Protein AF-A0A969I6F8-F1 (afdb_monomer_lite)

Radius of gyration: 17.1 Å; chains: 1; bounding box: 47×28×46 Å

pLDDT: mean 72.87, std 14.49, range [33.91, 86.75]

Secondary structure (DSSP, 8-state):
-------S-HHHHHHHHHHHHHHHHHHHT--EEEE--B---SHHHHHHHTT--HHHHHHHHHHHHHHHHHHHHHHHTTS--TTS-EEEE--BS-HHHHHHHHHHHTT---

Sequence (110 aa):
MNPGITDGRPDALDLKIIQLATSLARMEGCHLDILNAWDFSGADLDTSRSETTEEIRNRLIDKYMSAHKAALDRLLETIDLDTLTFEMHLPNGDPRTVIPRASRSGRSTS

Structure (mmCIF, N/CA/C/O backbone):
data_AF-A0A969I6F8-F1
#
_entry.id   AF-A0A969I6F8-F1
#
loop_
_atom_site.group_PDB
_atom_site.id
_atom_site.type_symbol
_atom_site.label_atom_id
_atom_site.label_alt_id
_atom_site.label_comp_id
_atom_site.label_asym_id
_atom_site.label_entity_id
_atom_site.label_seq_id
_atom_site.pdbx_PDB_ins_code
_atom_site.Cartn_x
_atom_site.Cartn_y
_atom_site.Cartn_z
_atom_site.occupancy
_atom_site.B_iso_or_equiv
_atom_site.auth_seq_id
_atom_site.auth_comp_id
_atom_site.auth_asym_id
_atom_site.auth_atom_id
_atom_site.pdbx_PDB_model_num
ATOM 1 N N . MET A 1 1 ? -26.486 -21.322 -6.152 1.00 38.75 1 MET A N 1
ATOM 2 C CA . MET A 1 1 ? -26.040 -19.954 -6.495 1.00 38.75 1 MET A CA 1
ATOM 3 C C . MET A 1 1 ? -24.543 -19.920 -6.244 1.00 38.75 1 MET A C 1
ATOM 5 O O . MET A 1 1 ? -24.140 -20.241 -5.138 1.00 38.75 1 MET A O 1
ATOM 9 N N . ASN A 1 2 ? -23.734 -19.711 -7.280 1.00 33.91 2 ASN A N 1
ATOM 10 C CA . ASN A 1 2 ? -22.276 -19.826 -7.220 1.00 33.91 2 ASN A CA 1
ATOM 11 C C . ASN A 1 2 ? -21.700 -18.405 -7.039 1.00 33.91 2 ASN A C 1
ATOM 13 O O . ASN A 1 2 ? -21.856 -17.602 -7.961 1.00 33.91 2 ASN A O 1
ATOM 17 N N . PRO A 1 3 ? -21.127 -18.028 -5.882 1.00 43.75 3 PRO A N 1
ATOM 18 C CA . PRO A 1 3 ? -20.594 -16.685 -5.663 1.00 43.75 3 PRO A CA 1
ATOM 19 C C . PRO A 1 3 ? -19.179 -16.592 -6.253 1.00 43.75 3 PRO A C 1
ATOM 21 O O . PRO A 1 3 ? -18.197 -16.514 -5.527 1.00 43.75 3 PRO A O 1
ATOM 24 N N . GLY A 1 4 ? -19.068 -16.690 -7.579 1.00 44.75 4 GLY A N 1
ATOM 25 C CA . GLY A 1 4 ? -17.778 -16.763 -8.279 1.00 44.75 4 GLY A CA 1
ATOM 26 C C . GLY A 1 4 ? -17.578 -15.728 -9.382 1.00 44.75 4 GLY A C 1
ATOM 27 O O . GLY A 1 4 ? -16.537 -15.736 -10.027 1.00 44.75 4 GLY A O 1
ATOM 28 N N . ILE A 1 5 ? -18.548 -14.844 -9.622 1.00 47.00 5 ILE A N 1
ATOM 29 C CA . ILE A 1 5 ? -18.411 -13.772 -10.613 1.00 47.00 5 ILE A CA 1
ATOM 30 C C . ILE A 1 5 ? -18.565 -12.446 -9.881 1.00 47.00 5 ILE A C 1
ATOM 32 O O . ILE A 1 5 ? -19.656 -11.895 -9.756 1.00 47.00 5 ILE A O 1
ATOM 36 N N . THR A 1 6 ? -17.456 -11.966 -9.323 1.00 48.00 6 THR A N 1
ATOM 37 C CA . THR A 1 6 ? -17.315 -10.550 -8.999 1.00 48.00 6 THR A CA 1
ATOM 38 C C . THR A 1 6 ? -17.262 -9.789 -10.313 1.00 48.00 6 THR A C 1
ATOM 40 O O . THR A 1 6 ? -16.376 -10.017 -11.135 1.00 48.00 6 THR A O 1
ATOM 43 N N . ASP A 1 7 ? -18.270 -8.942 -10.493 1.00 44.34 7 ASP A N 1
ATOM 44 C CA . ASP A 1 7 ? -18.418 -7.951 -11.552 1.00 44.34 7 ASP A CA 1
ATOM 45 C C . ASP A 1 7 ? -17.063 -7.344 -11.949 1.00 44.34 7 ASP A C 1
ATOM 47 O O . ASP A 1 7 ? -16.266 -6.983 -11.081 1.00 44.34 7 ASP A O 1
ATOM 51 N N . GLY A 1 8 ? -16.791 -7.295 -13.253 1.00 43.06 8 GLY A N 1
ATOM 52 C CA . GLY A 1 8 ? -15.466 -7.125 -13.862 1.00 43.06 8 GLY A CA 1
ATOM 53 C C . GLY A 1 8 ? -14.812 -5.752 -13.681 1.00 43.06 8 GLY A C 1
ATOM 54 O O . GLY A 1 8 ? -14.498 -5.084 -14.664 1.00 43.06 8 GLY A O 1
ATOM 55 N N . ARG A 1 9 ? -14.566 -5.340 -12.436 1.00 50.72 9 ARG A N 1
ATOM 56 C CA . ARG A 1 9 ? -13.656 -4.251 -12.077 1.00 50.72 9 ARG A CA 1
ATOM 57 C C . ARG A 1 9 ? -12.669 -4.780 -11.035 1.00 50.72 9 ARG A C 1
ATOM 59 O O . ARG A 1 9 ? -13.132 -5.180 -9.967 1.00 50.72 9 ARG A O 1
ATOM 66 N N . PRO A 1 10 ? -11.354 -4.801 -11.314 1.00 54.78 10 PRO A N 1
ATOM 67 C CA . PRO A 1 10 ? -10.358 -5.285 -10.352 1.00 54.78 10 PRO A CA 1
ATOM 68 C C . PRO A 1 10 ? -10.499 -4.576 -8.991 1.00 54.78 10 PRO A C 1
ATOM 70 O O . PRO A 1 10 ? -10.566 -5.234 -7.957 1.00 54.78 10 PRO A O 1
ATOM 73 N N . ASP A 1 11 ? -10.765 -3.269 -9.019 1.00 64.38 11 ASP A N 1
ATOM 74 C CA . ASP A 1 11 ? -10.944 -2.423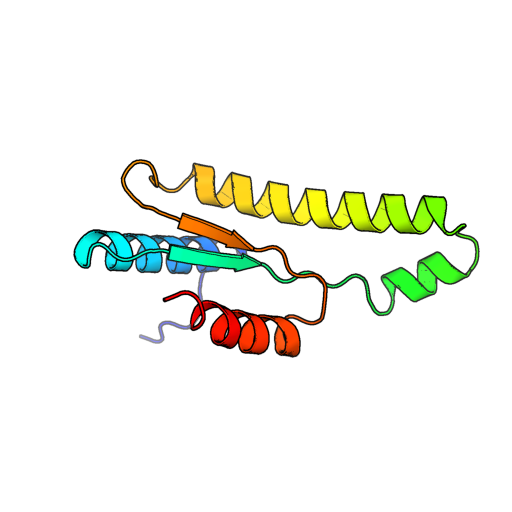 -7.834 1.00 64.38 11 ASP A CA 1
ATOM 75 C C . ASP A 1 11 ? -12.131 -2.831 -6.937 1.00 64.38 11 ASP A C 1
ATOM 77 O O . ASP A 1 11 ? -12.157 -2.523 -5.747 1.00 64.38 11 ASP A O 1
ATOM 81 N N . ALA A 1 12 ? -13.145 -3.519 -7.482 1.00 70.69 12 ALA A N 1
ATOM 82 C CA . ALA A 1 12 ? -14.345 -3.881 -6.726 1.00 70.69 12 ALA A CA 1
ATOM 83 C C . ALA A 1 12 ? -14.101 -5.032 -5.740 1.00 70.69 12 ALA A C 1
ATOM 85 O O . ALA A 1 12 ? -14.820 -5.146 -4.743 1.00 70.69 12 ALA A O 1
ATOM 86 N N . LEU A 1 13 ? -13.123 -5.898 -6.018 1.00 80.62 13 LEU A N 1
ATOM 87 C CA . LEU A 1 13 ? -12.713 -6.945 -5.087 1.00 80.62 13 LEU A CA 1
ATOM 88 C C . LEU A 1 13 ? -11.827 -6.357 -3.987 1.00 80.62 13 LEU A C 1
ATOM 90 O O . LEU A 1 13 ? -12.101 -6.584 -2.810 1.00 80.62 13 LEU A O 1
ATOM 94 N N . ASP A 1 14 ? -10.838 -5.552 -4.368 1.00 80.25 14 ASP A N 1
ATOM 95 C CA . ASP A 1 14 ? -9.900 -4.918 -3.438 1.00 80.25 14 ASP A CA 1
ATOM 96 C C . ASP A 1 14 ? -10.632 -4.028 -2.428 1.00 80.25 14 ASP A C 1
ATOM 98 O O . ASP A 1 14 ? -10.405 -4.124 -1.220 1.00 80.25 14 ASP A O 1
ATOM 102 N N . LEU A 1 15 ? -11.615 -3.254 -2.901 1.00 81.94 15 LEU A N 1
ATOM 103 C CA . LEU A 1 15 ? -12.474 -2.443 -2.044 1.00 81.94 15 LEU A CA 1
ATOM 104 C C . LEU A 1 15 ? -13.237 -3.293 -1.020 1.00 81.94 15 LEU A C 1
ATOM 106 O O . LEU A 1 15 ? -13.279 -2.946 0.156 1.00 81.94 15 LEU A O 1
ATOM 110 N N . LYS A 1 16 ? -13.817 -4.426 -1.436 1.00 84.06 16 LYS A N 1
ATOM 111 C CA . LYS A 1 16 ? -14.557 -5.317 -0.526 1.00 84.06 16 LYS A CA 1
ATOM 112 C C . LYS A 1 16 ? -13.646 -5.971 0.507 1.00 84.06 16 LYS A C 1
ATOM 114 O O . LYS A 1 16 ? -14.054 -6.123 1.657 1.00 84.06 16 LYS A O 1
ATOM 119 N N . ILE A 1 17 ? -12.436 -6.358 0.106 1.00 86.75 17 ILE A N 1
ATOM 120 C CA . ILE A 1 17 ? -11.437 -6.932 1.013 1.00 86.75 17 ILE A CA 1
ATOM 121 C C . ILE A 1 17 ? -11.067 -5.905 2.082 1.00 86.75 17 ILE A C 1
ATOM 123 O O . ILE A 1 17 ? -11.109 -6.225 3.269 1.00 86.75 17 ILE A O 1
ATOM 127 N N . ILE A 1 18 ? -10.772 -4.666 1.679 1.00 85.25 18 ILE A N 1
ATOM 128 C CA . ILE A 1 18 ? -10.367 -3.624 2.624 1.00 85.25 18 ILE A CA 1
ATOM 129 C C . ILE A 1 18 ? -11.548 -3.210 3.507 1.00 85.25 18 ILE A C 1
ATOM 131 O O . ILE A 1 18 ? -11.387 -3.146 4.717 1.00 85.25 18 ILE A O 1
ATOM 135 N N . GLN A 1 19 ? -12.762 -3.061 2.968 1.00 86.00 19 GLN A N 1
ATOM 136 C CA . GLN A 1 19 ? -13.964 -2.784 3.770 1.00 86.00 19 GLN A CA 1
ATOM 137 C C . GLN A 1 19 ? -14.225 -3.848 4.844 1.00 86.00 19 GLN A C 1
ATOM 139 O O . GLN A 1 19 ? -14.584 -3.518 5.980 1.00 86.00 19 GLN A O 1
ATOM 144 N N . LEU A 1 20 ? -14.043 -5.126 4.502 1.00 86.50 20 LEU A N 1
ATOM 145 C CA . LEU A 1 20 ? -14.176 -6.221 5.456 1.00 86.50 20 LEU A CA 1
ATOM 146 C C . LEU A 1 20 ? -13.075 -6.159 6.521 1.00 86.50 20 LEU A C 1
ATOM 148 O O . LEU A 1 20 ? -13.376 -6.249 7.709 1.00 86.50 20 LEU A O 1
ATOM 152 N N . ALA A 1 21 ? -11.820 -5.966 6.110 1.00 86.75 21 ALA A N 1
ATOM 153 C CA . ALA A 1 21 ? -10.685 -5.869 7.023 1.00 86.75 21 ALA A CA 1
ATOM 154 C C . ALA A 1 21 ? -10.814 -4.673 7.981 1.00 86.75 21 ALA A C 1
ATOM 156 O O . ALA A 1 21 ? -10.630 -4.836 9.183 1.00 86.75 21 ALA A O 1
ATOM 157 N N . THR A 1 22 ? -11.224 -3.503 7.483 1.00 86.56 22 THR A N 1
ATOM 158 C CA . THR A 1 22 ? -11.516 -2.311 8.290 1.00 86.56 22 THR A CA 1
ATOM 159 C C . THR A 1 22 ? -12.642 -2.578 9.282 1.00 86.56 22 THR A C 1
ATOM 161 O O . THR A 1 22 ? -12.538 -2.193 10.442 1.00 86.56 22 THR A O 1
ATOM 164 N N . SER A 1 23 ? -13.705 -3.268 8.862 1.00 85.62 23 SER A N 1
ATOM 165 C CA . SER A 1 23 ? -14.828 -3.600 9.748 1.00 85.62 23 SER A CA 1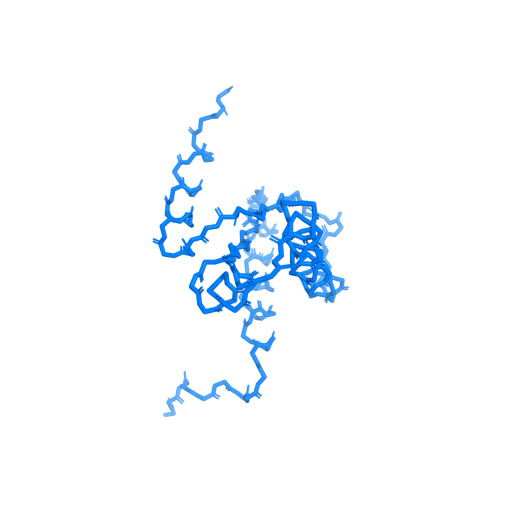
ATOM 166 C C . SER A 1 23 ? -14.401 -4.540 10.881 1.00 85.62 23 SER A C 1
ATOM 168 O O . SER A 1 23 ? -14.774 -4.317 12.030 1.00 85.62 23 SER A O 1
ATOM 170 N N . LEU A 1 24 ? -13.574 -5.547 10.579 1.00 86.31 24 LEU A N 1
ATOM 171 C CA . LEU A 1 24 ? -13.000 -6.452 11.581 1.00 86.31 24 LEU A CA 1
ATOM 172 C C . LEU A 1 24 ? -12.045 -5.718 12.529 1.00 86.31 24 LEU A C 1
ATOM 174 O O . LEU A 1 24 ? -12.152 -5.865 13.744 1.00 86.31 24 LEU A O 1
ATOM 178 N N . ALA A 1 25 ? -11.157 -4.886 11.988 1.00 86.69 25 ALA A N 1
ATOM 179 C CA . ALA A 1 25 ? -10.202 -4.122 12.780 1.00 86.69 25 ALA A CA 1
ATOM 180 C C . ALA A 1 25 ? -10.903 -3.119 13.712 1.00 86.69 25 ALA A C 1
ATOM 182 O O . ALA A 1 25 ? -10.515 -2.992 14.869 1.00 86.69 25 ALA A O 1
ATOM 183 N N . ARG A 1 26 ? -11.987 -2.474 13.257 1.00 85.38 26 ARG A N 1
ATOM 184 C CA . ARG A 1 26 ? -12.826 -1.595 14.092 1.00 85.38 26 ARG A CA 1
ATOM 185 C C . ARG A 1 26 ? -13.521 -2.353 15.213 1.00 85.38 26 ARG A C 1
ATOM 187 O O . ARG A 1 26 ? -13.550 -1.870 16.340 1.00 85.38 26 ARG A O 1
ATOM 194 N N . MET A 1 27 ? -14.095 -3.512 14.899 1.00 84.81 27 MET A N 1
ATOM 195 C CA . MET A 1 27 ? -14.848 -4.312 15.866 1.00 84.81 27 MET A CA 1
ATOM 196 C C . MET A 1 27 ? -13.953 -4.834 16.996 1.00 84.81 27 MET A C 1
ATOM 198 O O . MET A 1 27 ? -14.361 -4.814 18.152 1.00 84.81 27 MET A O 1
ATOM 202 N N . GLU A 1 28 ? -12.728 -5.239 16.665 1.00 86.31 28 GLU A N 1
ATOM 203 C CA . GLU A 1 28 ? -11.774 -5.830 17.611 1.00 86.31 28 GLU A CA 1
ATOM 204 C C . GLU A 1 28 ? -10.736 -4.823 18.146 1.00 86.31 28 GLU A C 1
ATOM 206 O O . GLU A 1 28 ? -9.852 -5.194 18.916 1.00 86.31 28 GLU A O 1
ATOM 211 N N . GLY A 1 29 ? -10.793 -3.552 17.727 1.00 82.25 29 GLY A N 1
ATOM 212 C CA . GLY A 1 29 ? -9.812 -2.526 18.104 1.00 82.25 29 GLY A CA 1
ATOM 213 C C . GLY A 1 29 ? -8.378 -2.844 17.655 1.00 82.25 29 GLY A C 1
ATOM 214 O O . GLY A 1 29 ? -7.421 -2.506 18.349 1.00 82.25 29 GLY A O 1
ATOM 215 N N . CYS A 1 30 ? -8.225 -3.535 16.526 1.00 83.81 30 CYS A N 1
ATOM 216 C CA . CYS A 1 30 ? -6.938 -3.998 16.013 1.00 83.81 30 CYS A CA 1
ATOM 217 C C . CYS A 1 30 ? -6.278 -2.979 15.074 1.00 83.81 30 CYS A C 1
ATOM 219 O O . CYS A 1 30 ? -6.946 -2.171 14.427 1.00 83.81 30 CYS A O 1
ATOM 221 N N . HIS A 1 31 ? -4.952 -3.067 14.964 1.00 85.88 31 HIS A N 1
ATOM 222 C CA . HIS A 1 31 ? -4.183 -2.362 13.942 1.00 85.88 31 HIS A CA 1
ATOM 223 C C . HIS A 1 31 ? -4.389 -3.017 12.568 1.00 85.88 31 HIS A C 1
ATOM 225 O O . HIS A 1 31 ? -4.421 -4.247 12.474 1.00 85.88 31 HIS A O 1
ATOM 231 N N . LEU A 1 32 ? -4.531 -2.211 11.513 1.00 86.06 32 LEU A N 1
ATOM 232 C CA . LEU A 1 32 ? -4.700 -2.693 10.141 1.00 86.06 32 LEU A CA 1
ATOM 233 C C . LEU A 1 32 ? -3.450 -2.422 9.299 1.00 86.06 32 LEU A C 1
ATOM 235 O O . LEU A 1 32 ? -3.198 -1.286 8.907 1.00 86.06 32 LEU A O 1
ATOM 239 N N . ASP A 1 33 ? -2.730 -3.483 8.945 1.00 84.56 33 ASP A N 1
ATOM 240 C CA . ASP A 1 33 ? -1.614 -3.418 8.000 1.00 84.56 33 ASP A CA 1
ATOM 241 C C . ASP A 1 33 ? -2.104 -3.630 6.562 1.00 84.56 33 ASP A C 1
ATOM 243 O O . ASP A 1 33 ? -2.657 -4.682 6.222 1.00 84.56 33 ASP A O 1
ATOM 247 N N . ILE A 1 34 ? -1.866 -2.653 5.687 1.00 85.12 34 ILE A N 1
ATOM 248 C CA . ILE A 1 34 ? -2.214 -2.720 4.264 1.00 85.12 34 ILE A CA 1
ATOM 249 C C . ILE A 1 34 ? -0.932 -2.864 3.448 1.00 85.12 34 ILE A C 1
ATOM 251 O O . ILE A 1 34 ? -0.106 -1.953 3.391 1.00 85.12 34 ILE A O 1
ATOM 255 N N . LEU A 1 35 ? -0.767 -4.010 2.785 1.00 84.06 35 LEU A N 1
ATOM 256 C CA . LEU A 1 35 ? 0.419 -4.311 1.985 1.00 84.06 35 LEU A CA 1
ATOM 257 C C . LEU A 1 35 ? 0.089 -4.349 0.495 1.00 84.06 35 LEU A C 1
ATOM 259 O O . LEU A 1 35 ? -0.697 -5.185 0.055 1.00 84.06 35 LEU A O 1
ATOM 263 N N . ASN A 1 36 ? 0.753 -3.495 -0.283 1.00 82.56 36 ASN A N 1
ATOM 264 C CA . ASN A 1 36 ? 0.665 -3.486 -1.739 1.00 82.56 36 ASN A CA 1
ATOM 265 C C . ASN A 1 36 ? 2.050 -3.703 -2.352 1.00 82.56 36 ASN A C 1
ATOM 267 O O . ASN A 1 36 ? 2.869 -2.787 -2.441 1.00 82.56 36 ASN A O 1
ATOM 271 N N . ALA A 1 37 ? 2.319 -4.947 -2.734 1.00 82.31 37 ALA A N 1
ATOM 272 C CA . ALA A 1 37 ? 3.561 -5.317 -3.387 1.00 82.31 37 ALA A CA 1
ATOM 273 C C . ALA A 1 37 ? 3.536 -4.916 -4.863 1.00 82.31 37 ALA A C 1
ATOM 275 O O . ALA A 1 37 ? 2.560 -5.172 -5.567 1.00 82.31 37 ALA A O 1
ATOM 276 N N . TRP A 1 38 ? 4.631 -4.335 -5.332 1.00 80.19 38 TRP A N 1
ATOM 277 C CA . TRP A 1 38 ? 4.807 -3.962 -6.729 1.00 80.19 38 TRP A CA 1
ATOM 278 C C . TRP A 1 38 ? 6.146 -4.483 -7.221 1.00 80.19 38 TRP A C 1
ATOM 280 O O . TRP A 1 38 ? 7.127 -4.514 -6.479 1.00 80.19 38 TRP A O 1
ATOM 290 N N . ASP A 1 39 ? 6.182 -4.887 -8.482 1.00 75.81 39 ASP A N 1
ATOM 291 C CA . ASP A 1 39 ? 7.383 -5.415 -9.102 1.00 75.81 39 ASP A CA 1
ATOM 292 C C . ASP A 1 39 ? 7.709 -4.620 -10.365 1.00 75.81 39 ASP A C 1
ATOM 294 O O . ASP A 1 39 ? 6.831 -4.303 -11.164 1.00 75.81 39 ASP A O 1
ATOM 298 N N . PHE A 1 40 ? 8.989 -4.294 -10.520 1.00 67.69 40 PHE A N 1
ATOM 299 C CA . PHE A 1 40 ? 9.561 -3.666 -11.712 1.00 67.69 40 PHE A CA 1
ATOM 300 C C . PHE A 1 40 ? 10.569 -4.630 -12.365 1.00 67.69 40 PHE A C 1
ATOM 302 O O . PHE A 1 40 ? 11.636 -4.234 -12.836 1.00 67.69 40 PHE A O 1
ATOM 309 N N . SER A 1 41 ? 10.278 -5.933 -12.325 1.00 62.47 41 SER A N 1
ATOM 310 C CA . SER A 1 41 ? 11.122 -6.986 -12.888 1.00 62.47 41 SER A CA 1
ATOM 311 C C . SER A 1 41 ? 10.448 -7.673 -14.083 1.00 62.47 41 SER A C 1
ATOM 313 O O . SER A 1 41 ? 9.226 -7.782 -14.160 1.00 62.47 41 SER A O 1
ATOM 315 N N . GLY A 1 42 ? 11.249 -8.099 -15.069 1.00 62.22 42 GLY A N 1
ATOM 316 C CA . GLY A 1 42 ? 10.767 -8.757 -16.291 1.00 62.22 42 GLY A CA 1
ATOM 317 C C . GLY A 1 42 ? 10.785 -7.862 -17.535 1.00 62.22 42 GLY A C 1
ATOM 318 O O . GLY A 1 42 ? 11.754 -7.142 -17.772 1.00 62.22 42 GLY A O 1
ATOM 319 N N . ALA A 1 43 ? 9.731 -7.944 -18.354 1.00 53.47 43 ALA A N 1
ATOM 320 C CA . ALA A 1 43 ? 9.654 -7.319 -19.679 1.00 53.47 43 ALA A CA 1
ATOM 321 C C . ALA A 1 43 ? 9.809 -5.786 -19.656 1.00 53.47 43 ALA A C 1
ATOM 323 O O . ALA A 1 43 ? 10.409 -5.228 -20.571 1.00 53.47 43 ALA A O 1
ATOM 324 N N . ASP A 1 44 ? 9.348 -5.103 -18.602 1.00 59.50 44 ASP A N 1
ATOM 325 C CA . ASP A 1 44 ? 9.529 -3.652 -18.432 1.00 59.50 44 ASP A CA 1
ATOM 326 C C . ASP A 1 44 ? 11.005 -3.267 -18.235 1.00 59.50 44 ASP A C 1
ATOM 328 O O . ASP A 1 44 ? 11.483 -2.262 -18.773 1.00 59.50 44 ASP A O 1
ATOM 332 N N . LEU A 1 45 ? 11.763 -4.105 -17.520 1.00 59.78 45 LEU A N 1
ATOM 333 C CA . LEU A 1 45 ? 13.199 -3.925 -17.325 1.00 59.78 45 LEU A CA 1
ATOM 334 C C . LEU A 1 45 ? 13.982 -4.275 -18.599 1.00 59.78 45 LEU A C 1
ATO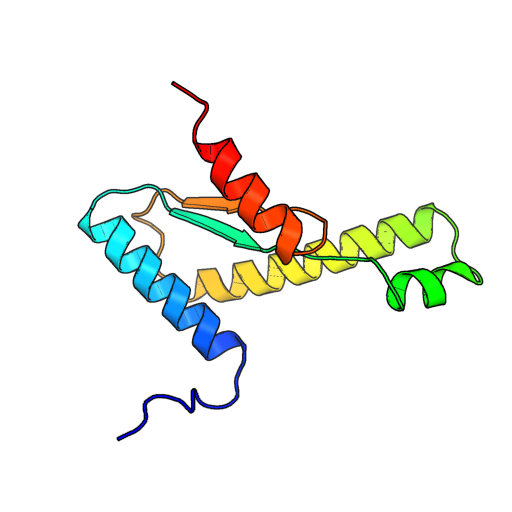M 336 O O . LEU A 1 45 ? 14.952 -3.592 -18.921 1.00 59.78 45 LEU A O 1
ATOM 340 N N . ASP A 1 46 ? 13.559 -5.311 -19.326 1.00 57.94 46 ASP A N 1
ATOM 341 C CA . ASP A 1 46 ? 14.206 -5.761 -20.566 1.00 57.94 46 ASP A CA 1
ATOM 342 C C . ASP A 1 46 ? 14.006 -4.748 -21.708 1.00 57.94 46 ASP A C 1
ATOM 344 O O . ASP A 1 46 ? 14.946 -4.402 -22.423 1.00 57.94 46 ASP A O 1
ATOM 348 N N . THR A 1 47 ? 12.813 -4.151 -21.785 1.00 57.84 47 THR A N 1
ATOM 349 C CA . THR A 1 47 ? 12.508 -3.044 -22.708 1.00 57.84 47 THR A CA 1
ATOM 350 C C . THR A 1 47 ? 13.296 -1.781 -22.340 1.00 57.84 47 THR A C 1
ATOM 352 O O . THR A 1 47 ? 13.796 -1.078 -23.216 1.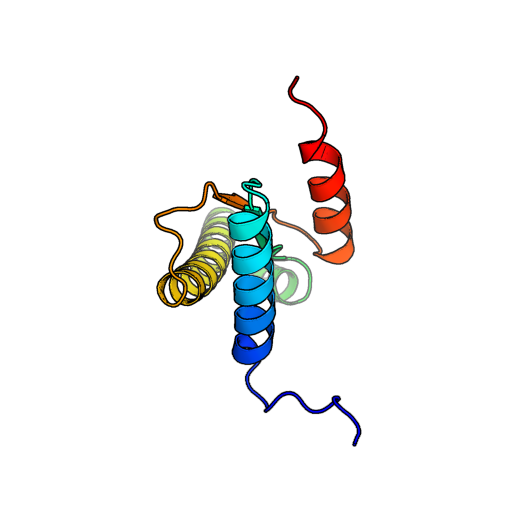00 57.84 47 THR A O 1
ATOM 355 N N . SER A 1 48 ? 13.490 -1.517 -21.043 1.00 55.56 48 SER A N 1
ATOM 356 C CA . SER A 1 48 ? 14.290 -0.379 -20.568 1.00 55.56 48 SER A CA 1
ATOM 357 C C . SER A 1 48 ? 15.800 -0.597 -20.753 1.00 55.56 48 SER A C 1
ATOM 359 O O . SER A 1 48 ? 16.555 0.361 -20.900 1.00 55.56 48 SER A O 1
ATOM 361 N N . ARG A 1 49 ? 16.283 -1.842 -20.774 1.00 57.53 49 ARG A N 1
ATOM 362 C CA . ARG A 1 49 ? 17.720 -2.156 -20.824 1.00 57.53 49 ARG A CA 1
ATOM 363 C C . ARG A 1 49 ? 18.414 -1.793 -22.130 1.00 57.53 49 ARG A C 1
ATOM 365 O O . ARG A 1 49 ? 19.634 -1.654 -22.111 1.00 57.53 49 ARG A O 1
ATOM 372 N N . SER A 1 50 ? 17.677 -1.631 -23.227 1.00 59.84 50 SER A N 1
ATOM 373 C CA . SER A 1 50 ? 18.313 -1.361 -24.519 1.00 59.84 50 SER A CA 1
ATOM 374 C C . SER A 1 50 ? 18.905 0.052 -24.618 1.00 59.84 50 SER A C 1
ATOM 376 O O . SER A 1 50 ? 19.900 0.207 -25.315 1.00 59.84 50 SER A O 1
ATOM 378 N N . GLU A 1 51 ? 18.386 1.062 -23.898 1.00 56.09 51 GLU A N 1
ATOM 379 C CA . GLU A 1 51 ? 18.843 2.465 -24.061 1.00 56.09 51 GLU A CA 1
ATOM 380 C C . GLU A 1 51 ? 18.732 3.361 -22.800 1.00 56.09 51 GLU A C 1
ATOM 382 O O . GLU A 1 51 ? 18.838 4.584 -22.892 1.00 56.09 51 GLU A O 1
ATOM 387 N N . THR A 1 52 ? 18.525 2.804 -21.599 1.00 64.75 52 THR A N 1
ATOM 388 C CA . THR A 1 52 ? 18.158 3.614 -20.415 1.00 64.75 52 THR A CA 1
ATOM 389 C C . THR A 1 52 ? 19.292 3.738 -19.391 1.00 64.75 52 THR A C 1
ATOM 391 O O . THR A 1 52 ? 19.745 2.741 -18.829 1.00 64.75 52 THR A O 1
ATOM 394 N N . THR A 1 53 ? 19.729 4.969 -19.094 1.00 74.88 53 THR A N 1
ATOM 395 C CA . THR A 1 53 ? 20.688 5.254 -18.009 1.00 74.88 53 THR A CA 1
ATOM 396 C C . THR A 1 53 ? 20.105 4.918 -16.633 1.00 74.88 53 THR A C 1
ATOM 398 O O . THR A 1 53 ? 18.885 4.892 -16.446 1.00 74.88 53 THR A O 1
ATOM 401 N N . GLU A 1 54 ? 20.969 4.693 -15.635 1.00 75.38 54 GLU A N 1
ATOM 402 C CA . GLU A 1 54 ? 20.528 4.390 -14.263 1.00 75.38 54 GLU A CA 1
ATOM 403 C C . GLU A 1 54 ? 19.555 5.443 -13.710 1.00 75.38 54 GLU A C 1
ATOM 405 O O . GLU A 1 54 ? 18.596 5.104 -13.023 1.00 75.38 54 GLU A O 1
ATOM 410 N N . GLU A 1 55 ? 19.764 6.712 -14.062 1.00 76.50 55 GLU A N 1
ATOM 411 C CA . GLU A 1 55 ? 18.926 7.838 -13.646 1.00 76.50 55 GLU A CA 1
ATOM 412 C C . GLU A 1 55 ? 17.507 7.748 -14.212 1.00 76.50 55 GLU A C 1
ATOM 414 O O . GLU A 1 55 ? 16.533 7.995 -13.500 1.00 76.50 55 GLU A O 1
ATOM 419 N N . ILE A 1 56 ? 17.366 7.377 -15.487 1.00 76.56 56 ILE A N 1
ATOM 420 C CA . ILE A 1 56 ? 16.052 7.220 -16.112 1.00 76.56 56 ILE A CA 1
ATOM 421 C C . ILE A 1 56 ? 15.359 5.986 -15.527 1.00 76.56 56 ILE A C 1
ATOM 423 O O . ILE A 1 56 ? 14.177 6.054 -15.199 1.00 76.56 56 ILE A O 1
ATOM 427 N N . ARG A 1 57 ? 16.093 4.894 -15.291 1.00 75.44 57 ARG A N 1
ATOM 428 C CA . ARG A 1 57 ? 15.554 3.704 -14.620 1.00 75.44 57 ARG A CA 1
ATOM 429 C C . ARG A 1 57 ? 15.027 4.031 -13.220 1.00 75.44 57 ARG A C 1
ATOM 431 O O . ARG A 1 57 ? 13.911 3.636 -12.905 1.00 75.44 57 ARG A O 1
ATOM 438 N N . ASN A 1 58 ? 15.768 4.793 -12.416 1.00 78.81 58 ASN A N 1
ATOM 439 C CA . ASN A 1 58 ? 15.307 5.211 -11.088 1.00 78.81 58 ASN A CA 1
ATOM 440 C C . ASN A 1 58 ? 14.044 6.079 -11.178 1.00 78.81 58 ASN A C 1
ATOM 442 O O . ASN A 1 58 ? 13.092 5.848 -10.443 1.00 78.81 58 ASN A O 1
ATOM 446 N N . ARG A 1 59 ? 13.968 6.994 -12.153 1.00 81.00 59 ARG A N 1
ATOM 447 C CA . ARG A 1 59 ? 12.743 7.775 -12.397 1.00 81.00 59 ARG A CA 1
ATOM 448 C C . ARG A 1 59 ? 11.550 6.909 -12.803 1.00 81.00 59 ARG A C 1
ATOM 450 O O . ARG A 1 59 ? 10.426 7.224 -12.416 1.00 81.00 59 ARG A O 1
ATOM 457 N N . LEU A 1 60 ? 11.758 5.850 -13.589 1.00 78.44 60 LEU A N 1
ATOM 458 C CA . LEU A 1 60 ? 10.689 4.900 -13.908 1.00 78.44 60 LEU A CA 1
ATOM 459 C C . LEU A 1 60 ? 10.230 4.153 -12.655 1.00 78.44 60 LEU A C 1
ATOM 461 O O . LEU A 1 60 ? 9.030 4.085 -12.413 1.00 78.44 60 LEU A O 1
ATOM 465 N N . ILE A 1 61 ? 11.165 3.659 -11.845 1.00 80.69 61 ILE A N 1
ATOM 466 C CA . ILE A 1 61 ? 10.877 2.983 -10.574 1.00 80.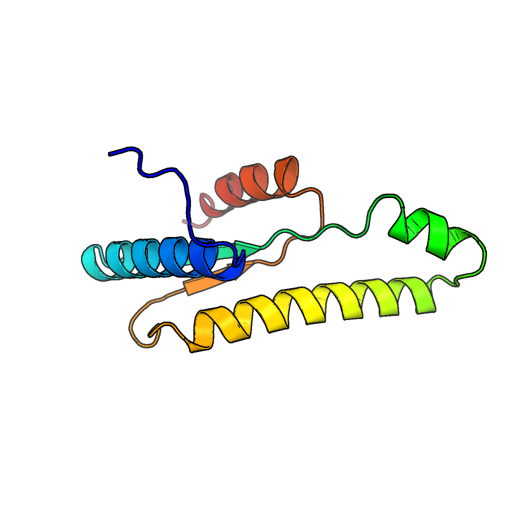69 61 ILE A CA 1
ATOM 467 C C . ILE A 1 61 ? 10.046 3.897 -9.659 1.00 80.69 61 ILE A C 1
ATOM 469 O O . ILE A 1 61 ? 8.982 3.489 -9.194 1.00 80.69 61 ILE A O 1
ATOM 473 N N . ASP A 1 62 ? 10.458 5.154 -9.485 1.00 81.75 62 ASP A N 1
ATOM 474 C CA . ASP A 1 62 ? 9.737 6.139 -8.669 1.00 81.75 62 ASP A CA 1
ATOM 475 C C . ASP A 1 62 ? 8.338 6.432 -9.223 1.00 81.75 62 ASP A C 1
ATOM 477 O O . ASP A 1 62 ? 7.365 6.559 -8.474 1.00 81.75 62 ASP A O 1
ATOM 481 N N . LYS A 1 63 ? 8.209 6.514 -10.552 1.00 82.94 63 LYS A N 1
ATOM 482 C CA . LYS A 1 63 ? 6.925 6.733 -11.222 1.00 82.94 63 LYS A CA 1
ATOM 483 C C . LYS A 1 63 ? 5.980 5.546 -11.029 1.00 82.94 63 LYS A C 1
ATOM 485 O O . LYS A 1 63 ? 4.797 5.766 -10.772 1.00 82.94 63 LYS A O 1
ATOM 490 N N . TYR A 1 64 ? 6.483 4.317 -11.131 1.00 79.56 64 TYR A N 1
ATOM 491 C CA . TYR A 1 64 ? 5.702 3.102 -10.887 1.00 79.56 64 TYR A CA 1
ATOM 492 C C . TYR A 1 64 ? 5.258 3.030 -9.427 1.00 79.56 64 TYR A C 1
ATOM 494 O O . TYR A 1 64 ? 4.064 2.898 -9.164 1.00 79.56 64 TYR A O 1
ATOM 502 N N . MET A 1 65 ? 6.178 3.227 -8.478 1.00 82.88 65 MET A N 1
ATOM 503 C CA . MET A 1 65 ? 5.849 3.289 -7.052 1.00 82.88 65 MET A CA 1
ATOM 504 C C . MET A 1 65 ? 4.765 4.338 -6.772 1.00 82.88 65 MET A C 1
ATOM 506 O O . MET A 1 65 ? 3.780 4.053 -6.093 1.00 82.88 65 MET A O 1
ATOM 510 N N . SER A 1 66 ? 4.917 5.539 -7.334 1.00 84.44 66 SER A N 1
ATOM 511 C CA . SER A 1 66 ? 3.960 6.636 -7.161 1.00 84.44 66 SER A CA 1
ATOM 512 C C . SER A 1 66 ? 2.587 6.304 -7.744 1.00 84.44 66 SER A C 1
ATOM 514 O O . SER A 1 66 ? 1.574 6.650 -7.145 1.00 84.44 66 SER A O 1
ATOM 516 N N . ALA A 1 67 ? 2.531 5.609 -8.884 1.00 82.25 67 ALA A N 1
ATOM 517 C CA . ALA A 1 67 ? 1.274 5.171 -9.484 1.00 82.25 67 ALA A CA 1
ATOM 518 C C . ALA A 1 67 ? 0.561 4.126 -8.610 1.00 82.25 67 ALA A C 1
ATOM 520 O O . ALA A 1 67 ? -0.640 4.251 -8.374 1.00 82.25 67 ALA A O 1
ATOM 521 N N . HIS A 1 68 ? 1.298 3.147 -8.077 1.00 82.19 68 HIS A N 1
ATOM 522 C CA . HIS A 1 68 ? 0.749 2.147 -7.157 1.00 82.19 68 HIS A CA 1
ATOM 523 C C . HIS A 1 68 ? 0.282 2.767 -5.838 1.00 82.19 68 HIS A C 1
ATOM 525 O O . HIS A 1 68 ? -0.794 2.421 -5.351 1.00 82.19 68 HIS A O 1
ATOM 531 N N . LYS A 1 69 ? 1.045 3.720 -5.288 1.00 84.12 69 LYS A N 1
ATOM 532 C CA . LYS A 1 69 ? 0.633 4.478 -4.103 1.00 84.12 69 LYS A CA 1
ATOM 533 C C . LYS A 1 69 ? -0.635 5.283 -4.380 1.00 84.12 69 LYS A C 1
ATOM 535 O O . LYS A 1 69 ? -1.587 5.167 -3.625 1.00 84.12 69 LYS A O 1
ATOM 540 N N . ALA A 1 70 ? -0.683 6.038 -5.476 1.00 84.69 70 ALA A N 1
ATOM 541 C CA . ALA A 1 70 ? -1.844 6.857 -5.818 1.00 84.69 70 ALA A CA 1
ATOM 542 C C . ALA A 1 70 ? -3.107 6.017 -6.070 1.00 84.69 70 ALA A C 1
ATOM 544 O O . ALA A 1 70 ? -4.207 6.445 -5.729 1.00 84.69 70 ALA A O 1
ATOM 545 N N . ALA A 1 71 ? -2.968 4.828 -6.663 1.00 82.31 71 ALA A N 1
ATOM 546 C CA . ALA A 1 71 ? -4.081 3.898 -6.829 1.00 82.31 71 ALA A CA 1
ATOM 547 C C . ALA A 1 71 ? -4.610 3.406 -5.473 1.00 82.31 71 ALA A C 1
ATOM 549 O O . ALA A 1 71 ? -5.821 3.395 -5.259 1.00 82.31 71 ALA A O 1
ATOM 550 N N . LEU A 1 72 ? -3.706 3.061 -4.551 1.00 82.75 72 LEU A N 1
ATOM 551 C CA . LEU A 1 72 ? -4.079 2.639 -3.206 1.00 82.75 72 LEU A CA 1
ATOM 552 C C . LEU A 1 72 ? -4.693 3.787 -2.395 1.00 82.75 72 LEU A C 1
ATOM 554 O O . LEU A 1 72 ? -5.747 3.594 -1.803 1.00 82.75 72 LEU A O 1
ATOM 558 N N . ASP A 1 73 ? -4.097 4.982 -2.425 1.00 84.38 73 ASP A N 1
ATOM 559 C CA . ASP A 1 73 ? -4.620 6.177 -1.750 1.00 84.38 73 ASP A CA 1
ATOM 560 C C . ASP A 1 73 ? -6.066 6.457 -2.187 1.00 84.38 73 ASP A C 1
ATOM 562 O O . ASP A 1 73 ? -6.946 6.589 -1.345 1.00 84.38 73 ASP A O 1
ATOM 566 N N . ARG A 1 74 ? -6.343 6.448 -3.500 1.00 85.12 74 ARG A N 1
ATOM 567 C CA . ARG A 1 74 ? -7.704 6.642 -4.035 1.00 85.12 74 ARG A CA 1
ATOM 568 C C . ARG A 1 74 ? -8.693 5.598 -3.541 1.00 85.12 74 ARG A C 1
ATOM 570 O O . ARG A 1 74 ? -9.868 5.900 -3.369 1.00 85.12 74 ARG A O 1
ATOM 577 N N . LEU A 1 75 ? -8.242 4.361 -3.363 1.00 81.56 75 LEU A N 1
ATOM 578 C CA . LEU A 1 75 ? -9.096 3.305 -2.844 1.00 81.56 75 LEU A CA 1
ATOM 579 C C . LEU A 1 75 ? -9.385 3.543 -1.357 1.00 81.56 75 LEU A C 1
ATOM 581 O O . LEU A 1 75 ? -10.537 3.438 -0.941 1.00 81.56 75 LEU A O 1
ATOM 585 N N . LEU A 1 76 ? -8.379 3.944 -0.577 1.00 82.81 76 LEU A N 1
ATOM 586 C CA . LEU A 1 76 ? -8.550 4.268 0.839 1.00 82.81 76 LEU A CA 1
ATOM 587 C C . LEU A 1 76 ? -9.381 5.534 1.072 1.00 82.81 76 LEU A C 1
ATOM 589 O O . LEU A 1 76 ? -10.131 5.566 2.035 1.00 82.81 76 LEU A O 1
ATOM 593 N N . GLU A 1 77 ? -9.347 6.525 0.177 1.00 85.25 77 GLU A N 1
ATOM 594 C CA . GLU A 1 77 ? -10.221 7.712 0.238 1.00 85.25 77 GLU A CA 1
ATOM 595 C C . GLU A 1 77 ? -11.717 7.356 0.220 1.00 85.25 77 GLU A C 1
ATOM 597 O O . GLU A 1 77 ? -12.550 8.117 0.710 1.00 85.25 77 GLU A O 1
ATOM 602 N N . THR A 1 78 ? -12.081 6.196 -0.337 1.00 82.38 78 THR A N 1
ATOM 603 C CA . THR A 1 78 ? -13.477 5.724 -0.359 1.00 82.38 78 THR A CA 1
ATOM 604 C C . THR A 1 78 ? -13.899 5.001 0.919 1.00 82.38 78 THR A C 1
ATOM 606 O O . THR A 1 78 ? -15.069 4.638 1.067 1.00 82.38 78 THR A O 1
ATOM 609 N N . ILE A 1 79 ? -12.959 4.771 1.836 1.00 82.06 79 ILE A N 1
ATOM 610 C CA . ILE A 1 79 ? -13.157 4.015 3.064 1.00 82.06 79 ILE A CA 1
ATOM 611 C C . ILE A 1 79 ? -12.934 4.965 4.231 1.00 82.06 79 ILE A C 1
ATOM 613 O O . ILE A 1 79 ? -11.913 5.633 4.340 1.00 82.06 79 ILE A O 1
ATOM 617 N N . ASP A 1 80 ? -13.896 5.007 5.140 1.00 80.06 80 ASP A N 1
ATOM 618 C CA . ASP A 1 80 ? -13.713 5.727 6.388 1.00 80.06 80 ASP A CA 1
ATOM 619 C C . ASP A 1 80 ? -12.651 4.993 7.235 1.00 80.06 80 ASP A C 1
ATOM 621 O O . ASP A 1 80 ? -12.833 3.835 7.620 1.00 80.06 80 ASP A O 1
ATOM 625 N N . LEU A 1 81 ? -11.524 5.660 7.489 1.00 80.38 81 LEU A N 1
ATOM 626 C CA . LEU A 1 81 ? -10.396 5.164 8.286 1.00 80.38 81 LEU A CA 1
ATOM 627 C C . LEU A 1 81 ? -10.106 6.050 9.507 1.00 80.38 81 LEU A C 1
ATOM 629 O O . LEU A 1 81 ? -9.208 5.722 10.274 1.00 80.38 81 LEU A O 1
ATOM 633 N N . ASP A 1 82 ? -10.884 7.113 9.749 1.00 75.12 82 ASP A N 1
ATOM 634 C CA . ASP A 1 82 ? -10.574 8.162 10.744 1.00 75.12 82 ASP A CA 1
ATOM 635 C C . ASP A 1 82 ? -10.462 7.643 12.188 1.00 75.12 82 ASP A C 1
ATOM 637 O O . ASP A 1 82 ? -9.841 8.262 13.050 1.00 75.12 82 ASP A O 1
ATOM 641 N N . THR A 1 83 ? -11.071 6.492 12.463 1.00 75.44 83 THR A N 1
ATOM 642 C CA . THR A 1 83 ? -11.100 5.851 13.785 1.00 75.44 83 THR A CA 1
ATOM 643 C C . THR A 1 83 ? -10.188 4.630 13.893 1.00 75.44 83 THR A C 1
ATOM 645 O O . THR A 1 83 ? -10.182 3.966 14.929 1.00 75.44 83 THR A O 1
ATOM 648 N N . LEU A 1 84 ? -9.430 4.312 12.840 1.00 81.62 84 LEU A N 1
ATOM 649 C CA . LEU A 1 84 ? -8.614 3.109 12.761 1.00 81.62 84 LEU A CA 1
ATOM 650 C C . LEU A 1 84 ? -7.127 3.462 12.692 1.0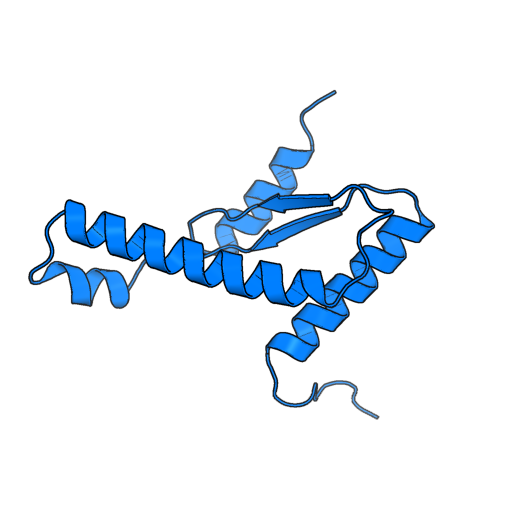0 81.62 84 LEU A C 1
ATOM 652 O O . LEU A 1 84 ? -6.697 4.245 11.849 1.00 81.62 84 LEU A O 1
ATOM 656 N N . THR A 1 85 ? -6.316 2.821 13.528 1.00 82.75 85 THR A N 1
ATOM 657 C CA . THR A 1 85 ? -4.863 2.852 13.352 1.00 82.75 85 THR A CA 1
ATOM 658 C C . THR A 1 85 ? -4.501 1.908 12.210 1.00 82.75 85 THR A C 1
ATOM 660 O O . THR A 1 85 ? -4.713 0.700 12.326 1.00 82.75 85 THR A O 1
ATOM 663 N N . PHE A 1 86 ? -3.951 2.442 11.122 1.00 84.75 86 PHE A N 1
ATOM 664 C CA . PHE A 1 86 ? -3.498 1.644 9.986 1.00 84.75 86 PHE A CA 1
ATOM 665 C C . PHE A 1 86 ? -2.093 2.049 9.542 1.00 84.75 86 PHE A C 1
ATOM 667 O O . PHE A 1 86 ? -1.709 3.213 9.667 1.00 84.75 86 PHE A O 1
ATOM 674 N N . GLU A 1 87 ? -1.344 1.089 9.006 1.00 85.06 87 GLU A N 1
ATOM 675 C CA . GLU A 1 87 ? -0.050 1.314 8.368 1.00 85.06 87 GLU A CA 1
ATOM 676 C C . GLU A 1 87 ? -0.079 0.787 6.930 1.00 85.06 87 GLU A C 1
ATOM 678 O O . GLU A 1 87 ? -0.713 -0.221 6.611 1.00 85.06 87 GLU A O 1
ATOM 683 N N . MET A 1 88 ? 0.578 1.514 6.027 1.00 83.06 88 MET A N 1
ATOM 684 C CA . MET A 1 88 ? 0.653 1.168 4.614 1.00 83.06 88 MET A CA 1
ATOM 685 C C . MET A 1 88 ? 2.085 0.803 4.243 1.00 83.06 88 MET A C 1
ATOM 687 O O . MET A 1 88 ? 3.004 1.610 4.382 1.00 83.06 88 MET A O 1
ATOM 691 N N . HIS A 1 89 ? 2.256 -0.380 3.661 1.00 83.25 89 HIS A N 1
ATOM 692 C CA . HIS A 1 89 ? 3.542 -0.858 3.177 1.00 83.25 89 HIS A CA 1
ATOM 693 C C . HIS A 1 89 ? 3.501 -1.088 1.667 1.00 83.25 89 HIS A C 1
ATOM 695 O O . HIS A 1 89 ? 2.666 -1.837 1.160 1.00 83.25 89 HIS A O 1
ATOM 701 N N . LEU A 1 90 ? 4.463 -0.499 0.951 1.00 83.38 90 LEU A N 1
ATOM 702 C CA . LEU A 1 90 ? 4.658 -0.711 -0.487 1.00 83.38 90 LEU A CA 1
ATOM 703 C C . LEU A 1 90 ? 5.997 -1.410 -0.779 1.00 83.38 90 LEU A C 1
ATOM 705 O O . LEU A 1 90 ? 6.905 -0.783 -1.339 1.00 83.38 90 LEU A O 1
ATOM 709 N N . PRO A 1 91 ? 6.179 -2.683 -0.370 1.00 81.81 91 PRO A N 1
ATOM 710 C CA . PRO A 1 91 ? 7.423 -3.395 -0.625 1.00 81.81 91 PRO A CA 1
ATOM 711 C C . PRO A 1 91 ? 7.630 -3.604 -2.131 1.00 81.81 91 PRO A C 1
ATOM 713 O O . PRO A 1 91 ? 6.734 -4.068 -2.835 1.00 81.81 91 PRO A O 1
ATOM 716 N N . ASN A 1 92 ? 8.836 -3.297 -2.604 1.00 79.50 92 ASN A N 1
ATOM 717 C CA . ASN A 1 92 ? 9.270 -3.640 -3.955 1.00 79.50 92 ASN A CA 1
ATOM 718 C C . ASN A 1 92 ? 9.665 -5.128 -4.015 1.00 79.50 92 ASN A C 1
ATOM 720 O O . ASN A 1 92 ? 10.451 -5.599 -3.183 1.00 79.50 92 ASN A O 1
ATOM 724 N N . GLY A 1 93 ? 9.119 -5.846 -4.993 1.00 77.00 93 GLY A N 1
ATOM 725 C CA . GLY A 1 93 ? 9.457 -7.220 -5.350 1.00 77.00 93 GLY A CA 1
ATOM 726 C C . GLY A 1 93 ? 8.223 -8.075 -5.639 1.00 77.00 93 GLY A C 1
ATOM 727 O O . GLY A 1 93 ? 7.089 -7.641 -5.443 1.00 77.00 93 GLY A O 1
ATOM 728 N N . ASP A 1 94 ? 8.445 -9.319 -6.077 1.00 76.00 94 ASP A N 1
ATOM 729 C CA . ASP A 1 94 ? 7.366 -10.263 -6.402 1.00 76.00 94 ASP A CA 1
ATOM 730 C C . ASP A 1 94 ? 6.392 -10.408 -5.212 1.00 76.00 94 ASP A C 1
ATOM 732 O O . ASP A 1 94 ? 6.816 -10.893 -4.149 1.00 76.00 94 ASP A O 1
ATOM 736 N N . PRO A 1 95 ? 5.095 -10.066 -5.381 1.00 77.38 95 PRO A N 1
ATOM 737 C CA . PRO A 1 95 ? 4.058 -10.219 -4.361 1.00 77.38 95 PRO A CA 1
ATOM 738 C C . PRO A 1 95 ? 4.054 -11.590 -3.677 1.00 77.38 95 PRO A C 1
ATOM 740 O O . PRO A 1 95 ? 3.842 -11.680 -2.468 1.00 77.38 95 PRO A O 1
ATOM 743 N N . ARG A 1 96 ? 4.363 -12.665 -4.415 1.00 76.69 96 ARG A N 1
ATOM 744 C CA . ARG A 1 96 ? 4.402 -14.045 -3.899 1.00 76.69 96 ARG A CA 1
ATOM 745 C C . ARG A 1 96 ? 5.516 -14.271 -2.881 1.00 76.69 96 ARG A C 1
ATOM 747 O O . ARG A 1 96 ? 5.447 -15.215 -2.099 1.00 76.69 96 ARG A O 1
ATOM 754 N N . THR A 1 97 ? 6.544 -13.428 -2.896 1.00 76.56 97 THR A N 1
ATOM 755 C CA . THR A 1 97 ? 7.717 -13.532 -2.022 1.00 76.56 97 THR A CA 1
ATOM 756 C C . THR A 1 97 ? 7.712 -12.469 -0.930 1.00 76.56 97 THR A C 1
ATOM 758 O O . THR A 1 97 ? 8.012 -12.774 0.228 1.00 76.56 97 THR A O 1
ATOM 761 N N . VAL A 1 98 ? 7.331 -11.232 -1.265 1.00 77.94 98 VAL A N 1
ATOM 762 C CA . VAL A 1 98 ? 7.431 -10.102 -0.338 1.00 77.94 98 VAL A CA 1
ATOM 763 C C . VAL A 1 98 ? 6.275 -10.058 0.654 1.00 77.94 98 VAL A C 1
ATOM 765 O O . VAL A 1 98 ? 6.516 -9.736 1.816 1.00 77.94 98 VAL A O 1
ATOM 768 N N . ILE A 1 99 ? 5.060 -10.459 0.257 1.00 74.31 99 ILE A N 1
ATOM 769 C CA . ILE A 1 99 ? 3.894 -10.466 1.155 1.00 74.31 99 ILE A CA 1
ATOM 770 C C . ILE A 1 99 ? 4.090 -11.481 2.295 1.00 74.31 99 ILE A C 1
ATOM 772 O O . ILE A 1 99 ? 4.037 -11.070 3.456 1.00 74.31 99 ILE A O 1
ATOM 776 N N . PRO A 1 100 ? 4.440 -12.764 2.042 1.00 75.50 100 PRO A N 1
ATOM 777 C CA . PRO A 1 100 ? 4.686 -13.716 3.129 1.00 75.50 100 PRO A CA 1
ATOM 778 C C . PRO A 1 100 ? 5.844 -13.315 4.048 1.00 75.50 100 PRO A C 1
ATOM 780 O O . PRO A 1 100 ? 5.865 -13.690 5.223 1.00 75.50 100 PRO A O 1
ATOM 783 N N . ARG A 1 101 ? 6.827 -12.575 3.520 1.00 70.62 101 ARG A N 1
ATOM 784 C CA . ARG A 1 101 ? 7.967 -12.084 4.298 1.00 70.62 101 ARG A CA 1
ATOM 785 C C . ARG A 1 101 ? 7.562 -10.926 5.207 1.00 70.62 101 ARG A C 1
ATOM 787 O O . ARG A 1 101 ? 7.886 -10.955 6.390 1.00 70.62 101 ARG A O 1
ATOM 794 N N . ALA A 1 102 ? 6.816 -9.959 4.683 1.00 67.75 102 ALA A N 1
ATOM 795 C CA . ALA A 1 102 ? 6.353 -8.805 5.443 1.00 67.75 102 ALA A CA 1
ATOM 796 C C . ALA A 1 102 ? 5.388 -9.205 6.576 1.00 67.75 102 ALA A C 1
ATOM 798 O O . ALA A 1 102 ? 5.560 -8.753 7.706 1.00 67.75 102 ALA A O 1
ATOM 799 N N . SER A 1 103 ? 4.491 -10.175 6.345 1.00 63.78 103 SER A N 1
ATOM 800 C CA . SER A 1 103 ? 3.603 -10.717 7.392 1.00 63.78 103 SER A CA 1
ATOM 801 C C . SER A 1 103 ? 4.336 -11.450 8.531 1.00 63.78 103 SER A C 1
ATOM 803 O O . SER A 1 103 ? 3.749 -11.729 9.578 1.00 63.78 103 SER A O 1
ATOM 805 N N . ARG A 1 104 ? 5.615 -11.815 8.352 1.00 60.06 104 ARG A N 1
ATOM 806 C CA . ARG A 1 104 ? 6.448 -12.393 9.422 1.00 60.06 104 ARG A CA 1
ATOM 807 C C . ARG A 1 104 ? 7.205 -11.333 10.217 1.00 60.06 104 ARG A C 1
ATOM 809 O O . ARG A 1 104 ? 7.465 -11.565 11.394 1.00 60.06 104 ARG A O 1
ATOM 816 N N . SER A 1 105 ? 7.532 -10.198 9.605 1.00 53.88 105 SER A N 1
ATOM 817 C CA . SER A 1 105 ? 8.318 -9.131 10.232 1.00 53.88 105 SER A CA 1
ATOM 818 C C . SER A 1 105 ? 7.507 -8.233 11.171 1.00 53.88 105 SER A C 1
ATOM 820 O O . SER A 1 105 ? 8.073 -7.753 12.146 1.00 53.88 105 SER A O 1
ATOM 822 N N . GLY A 1 106 ? 6.186 -8.105 10.984 1.00 49.72 106 GLY A N 1
ATOM 823 C CA . GLY A 1 106 ? 5.292 -7.397 11.923 1.00 49.72 106 GLY A CA 1
ATOM 824 C C . GLY A 1 106 ? 5.145 -8.053 13.310 1.00 49.72 106 GLY A C 1
ATOM 825 O O . GLY A 1 106 ? 4.400 -7.574 14.153 1.00 49.72 106 GLY A O 1
ATOM 826 N N . ARG A 1 107 ? 5.851 -9.164 13.575 1.00 44.53 107 ARG A N 1
ATOM 827 C CA . ARG A 1 107 ? 5.837 -9.887 14.860 1.00 44.53 107 ARG A CA 1
ATOM 828 C C . ARG A 1 107 ? 6.996 -9.518 15.798 1.00 44.53 107 ARG A C 1
ATOM 830 O O . ARG A 1 107 ? 7.168 -10.168 16.826 1.00 44.53 107 ARG A O 1
ATOM 837 N N . SER A 1 108 ? 7.810 -8.519 15.451 1.00 40.31 108 SER A N 1
ATOM 838 C CA . SER A 1 108 ? 8.969 -8.102 16.251 1.00 40.31 108 SER A CA 1
ATOM 839 C C . SER A 1 108 ? 9.027 -6.595 16.467 1.00 40.31 108 SER A C 1
ATOM 841 O O . SER A 1 108 ? 9.904 -5.939 15.928 1.00 40.31 108 SER A O 1
ATOM 843 N N . THR A 1 109 ? 8.160 -6.086 17.337 1.00 38.53 109 THR A N 1
ATOM 844 C CA . THR A 1 109 ? 8.529 -5.062 18.327 1.00 38.53 109 THR A CA 1
ATOM 845 C C . THR A 1 109 ? 7.642 -5.274 19.552 1.00 38.53 109 THR A C 1
ATOM 847 O O . THR A 1 109 ? 6.442 -5.010 19.510 1.00 38.53 109 THR A O 1
ATOM 850 N N . SER A 1 110 ? 8.239 -5.871 20.586 1.00 36.72 110 SER A N 1
ATOM 851 C CA . SER A 1 110 ? 7.765 -5.824 21.975 1.00 36.72 110 SER A CA 1
ATOM 852 C C . SER A 1 110 ? 8.060 -4.466 22.598 1.00 36.72 110 SER A C 1
ATOM 854 O O . SER A 1 110 ? 8.983 -3.791 22.089 1.00 36.72 110 SER A O 1
#

Foldseek 3Di:
DDPPDDDPDPLSVVLVVVQVQLVVCVVVVHEAEAEDEDECDDPNVVVCVPDHDPVVVVVVVVVRLVVSVVVVVVSCVVPDCVSHHYDYHYDYDDCVPVVVVVVVVVVDDD